Protein AF-A0A1A8GYP6-F1 (afdb_monomer_lite)

Foldseek 3Di:
DADDVVVVVVVCVVCVPVDHAAADEDEAVDPPVSDHYDPVSVVSVVVSCVVSVHHYHYHCVCVVVRDDD

InterPro domains:
  IPR004839 Aminotransferase, class I/classII, large domain [PF00155] (1-68)
  IPR015421 Pyridoxal phosphate-dependent transferase, major domain [G3DSA:3.40.640.10] (1-68)
  IPR015424 Pyridoxal phosphate-dependent transferase [SSF53383] (1-69)
  IPR045088 Aminotransferase ALAT1/2-like [PTHR11751] (1-68)

pLDDT: mean 94.07, std 7.1, range [54.78, 98.38]

Radius of gyration: 12.98 Å; chains: 1; bounding box: 28×21×34 Å

Sequence (69 aa):
WALQVEELQRAFDSAKGVCKPFALYIINPGNPAGGVQSRKSMQEVIEFVSEKKLFLLADEVYQECVYGD

Secondary structure (DSSP, 8-state):
----HHHHHHHHHHTTTT----EEEEESS-TTT-PPPPHHHHHHHHHHHHHHTPEEEEE-TTTT-----

Organism: NCBI:txid1143690

Structure (mmCIF, N/CA/C/O backbone):
data_AF-A0A1A8GYP6-F1
#
_entry.id   AF-A0A1A8GYP6-F1
#
loop_
_atom_site.group_PDB
_atom_site.id
_atom_site.type_symbol
_atom_site.label_atom_id
_atom_site.label_alt_id
_atom_site.label_comp_id
_atom_site.label_asym_id
_atom_site.label_entity_id
_atom_site.label_seq_id
_atom_site.pdbx_PDB_ins_code
_atom_site.Cartn_x
_atom_site.Cartn_y
_atom_site.Cartn_z
_atom_site.occupancy
_atom_site.B_iso_or_equiv
_atom_site.auth_seq_id
_atom_site.auth_comp_id
_atom_site.auth_asym_id
_atom_site.auth_atom_id
_atom_site.pdbx_PDB_model_num
ATOM 1 N N . TRP A 1 1 ? 9.822 7.023 -5.505 1.00 70.12 1 TRP A N 1
ATOM 2 C CA . TRP A 1 1 ? 8.410 6.919 -5.083 1.00 70.12 1 TRP A CA 1
ATOM 3 C C . TRP A 1 1 ? 8.127 5.570 -4.427 1.00 70.12 1 TRP A C 1
ATOM 5 O O . TRP A 1 1 ? 7.134 4.924 -4.741 1.00 70.12 1 TRP A O 1
ATOM 15 N N . ALA A 1 2 ? 9.010 5.126 -3.527 1.00 80.00 2 ALA A N 1
ATOM 16 C CA . ALA A 1 2 ? 8.775 3.894 -2.784 1.00 80.00 2 ALA A CA 1
ATOM 17 C C . ALA A 1 2 ? 7.727 4.166 -1.704 1.00 80.00 2 ALA A C 1
ATOM 19 O O . ALA A 1 2 ? 7.788 5.204 -1.040 1.00 80.00 2 ALA A O 1
ATOM 20 N N . LEU A 1 3 ? 6.774 3.253 -1.547 1.00 87.88 3 LEU A N 1
ATOM 21 C CA . LEU A 1 3 ? 5.826 3.308 -0.444 1.00 87.88 3 LEU A CA 1
ATOM 22 C C . LEU A 1 3 ? 6.567 3.013 0.869 1.00 87.88 3 LEU A C 1
ATOM 24 O O . LEU A 1 3 ? 7.466 2.175 0.902 1.00 87.88 3 LEU A O 1
ATOM 28 N N . GLN A 1 4 ? 6.223 3.737 1.934 1.00 93.19 4 GLN A N 1
ATOM 29 C CA . GLN A 1 4 ? 6.773 3.547 3.279 1.00 93.19 4 GLN A CA 1
ATOM 30 C C . GLN A 1 4 ? 5.613 3.273 4.238 1.00 93.19 4 GLN A C 1
ATOM 32 O O . GLN A 1 4 ? 4.650 4.042 4.285 1.00 93.19 4 GLN A O 1
ATOM 37 N N . VAL A 1 5 ? 5.677 2.173 4.984 1.00 94.50 5 VAL A N 1
ATOM 38 C CA . VAL A 1 5 ? 4.591 1.754 5.886 1.00 94.50 5 VAL A CA 1
ATOM 39 C C . VAL A 1 5 ? 4.442 2.724 7.053 1.00 94.50 5 VAL A C 1
ATOM 41 O O . VAL A 1 5 ? 3.335 2.971 7.523 1.00 94.50 5 VAL A O 1
ATOM 44 N N . GLU A 1 6 ? 5.539 3.342 7.478 1.00 95.94 6 GLU A N 1
ATOM 45 C CA . GLU A 1 6 ? 5.562 4.368 8.518 1.00 95.94 6 GLU A CA 1
ATOM 46 C C . GLU A 1 6 ? 4.681 5.558 8.128 1.00 95.94 6 GLU A C 1
ATOM 48 O O . GLU A 1 6 ? 3.966 6.117 8.960 1.00 95.94 6 GLU A O 1
ATOM 53 N N . GLU A 1 7 ? 4.680 5.907 6.841 1.00 96.69 7 GLU A N 1
ATOM 54 C CA . GLU A 1 7 ? 3.849 6.980 6.310 1.00 96.69 7 GLU A CA 1
ATOM 55 C C . GLU A 1 7 ? 2.371 6.571 6.243 1.00 96.69 7 GLU A C 1
ATOM 57 O O . GLU A 1 7 ? 1.498 7.373 6.582 1.00 96.69 7 GLU A O 1
ATOM 62 N N . LEU A 1 8 ? 2.074 5.307 5.908 1.00 96.75 8 LEU A N 1
ATOM 63 C CA . LEU A 1 8 ? 0.711 4.768 6.008 1.00 96.75 8 LEU A CA 1
ATOM 64 C C . LEU A 1 8 ? 0.198 4.796 7.453 1.00 96.75 8 LEU A C 1
ATOM 66 O O . LEU A 1 8 ? -0.941 5.197 7.697 1.00 96.75 8 LEU A O 1
ATOM 70 N N . GLN A 1 9 ? 1.040 4.414 8.415 1.00 97.50 9 GLN A N 1
ATOM 71 C CA . GLN A 1 9 ? 0.709 4.439 9.838 1.00 97.50 9 GLN A CA 1
ATOM 72 C C . GLN A 1 9 ? 0.447 5.873 10.314 1.00 97.50 9 GLN A C 1
ATOM 74 O O . GLN A 1 9 ? -0.590 6.132 10.927 1.00 97.50 9 GLN A O 1
ATOM 79 N N . ARG A 1 10 ? 1.318 6.827 9.956 1.00 97.94 10 ARG A N 1
ATOM 80 C CA . ARG A 1 10 ? 1.137 8.254 10.263 1.00 97.94 10 ARG A CA 1
ATOM 81 C C . ARG A 1 10 ? -0.180 8.793 9.703 1.00 97.94 10 ARG A C 1
ATOM 83 O O . ARG A 1 10 ? -0.916 9.478 10.415 1.00 97.94 10 ARG A O 1
ATOM 90 N N . ALA A 1 11 ? -0.489 8.482 8.443 1.00 97.00 11 ALA A N 1
ATOM 91 C CA . ALA A 1 11 ? -1.728 8.903 7.796 1.00 97.00 11 ALA A CA 1
ATOM 92 C C . ALA A 1 11 ? -2.963 8.299 8.485 1.00 97.00 11 ALA A C 1
ATOM 94 O O . ALA A 1 11 ? -3.914 9.023 8.786 1.00 97.00 11 ALA A O 1
ATOM 95 N N . PHE A 1 12 ? -2.928 7.002 8.804 1.00 97.25 12 PHE A N 1
ATOM 96 C CA . PHE A 1 12 ? -4.007 6.320 9.517 1.00 97.25 12 PHE A CA 1
ATOM 97 C C . PHE A 1 12 ? -4.257 6.931 10.902 1.00 97.25 12 PHE A C 1
ATOM 99 O O . PHE A 1 12 ? -5.404 7.207 11.257 1.00 97.25 12 PHE A O 1
ATOM 106 N N . ASP A 1 13 ? -3.198 7.208 11.664 1.00 97.12 13 ASP A N 1
ATOM 107 C CA . ASP A 1 13 ? -3.319 7.808 12.996 1.00 97.12 13 ASP A CA 1
ATOM 108 C C . ASP A 1 13 ? -3.846 9.244 12.943 1.00 97.12 13 ASP A C 1
ATOM 110 O O . ASP A 1 13 ? -4.632 9.642 13.805 1.00 97.12 13 ASP A O 1
ATOM 114 N N . SER A 1 14 ? -3.487 10.008 11.905 1.00 97.38 14 SER A N 1
ATOM 115 C CA . SER A 1 14 ? -3.988 11.375 11.707 1.00 97.38 14 SER A CA 1
ATOM 116 C C . SER A 1 14 ? -5.505 11.444 11.486 1.00 97.38 14 SER A C 1
ATOM 118 O O . SER A 1 14 ? -6.127 12.462 11.782 1.00 97.38 14 SER A O 1
ATOM 120 N N . ALA A 1 15 ? -6.120 10.353 11.017 1.00 96.69 15 ALA A N 1
ATOM 121 C CA . ALA A 1 15 ? -7.564 10.266 10.823 1.00 96.69 15 ALA A CA 1
ATOM 122 C C . ALA A 1 15 ? -8.336 10.040 12.136 1.00 96.69 15 ALA A C 1
ATOM 124 O O . ALA A 1 15 ? -9.560 10.199 12.168 1.00 96.69 15 ALA A O 1
ATOM 125 N N . LYS A 1 16 ? -7.658 9.677 13.234 1.00 94.31 16 LYS A N 1
ATOM 126 C CA . LYS A 1 16 ? -8.302 9.363 14.513 1.00 94.31 16 LYS A CA 1
ATOM 127 C C . LYS A 1 16 ? -9.071 10.572 15.053 1.00 94.31 16 LYS A C 1
ATOM 129 O O . LYS A 1 16 ? -8.513 11.640 15.270 1.00 94.31 16 LYS A O 1
ATOM 134 N N . GLY A 1 17 ? -10.365 10.385 15.306 1.00 94.00 17 GLY A N 1
ATOM 135 C CA . GLY A 1 17 ? -11.260 11.455 15.766 1.00 94.00 17 GLY A CA 1
ATOM 136 C C . GLY A 1 17 ? -11.797 12.358 14.650 1.00 94.00 17 GLY A C 1
ATOM 137 O O . GLY A 1 17 ? -12.693 13.152 14.914 1.00 94.00 17 GLY A O 1
ATOM 138 N N . VAL A 1 18 ? -11.313 12.201 13.413 1.00 97.06 18 VAL A N 1
ATOM 139 C CA . VAL A 1 18 ? -11.826 12.892 12.220 1.00 97.06 18 VAL A CA 1
ATOM 140 C C . VAL A 1 18 ? -12.724 11.957 11.416 1.00 97.06 18 VAL A C 1
ATOM 142 O O . VAL A 1 18 ? -13.853 12.305 11.080 1.00 97.06 18 VAL A O 1
ATOM 145 N N . CYS A 1 19 ? -12.248 10.746 11.128 1.00 96.88 19 CYS A N 1
ATOM 146 C CA . CYS A 1 19 ? -13.017 9.723 10.433 1.00 96.88 19 CYS A CA 1
ATOM 147 C C . CYS A 1 19 ? -12.547 8.312 10.813 1.00 96.88 19 CYS A C 1
ATOM 149 O O . CYS A 1 19 ? -11.615 8.121 11.595 1.00 96.88 19 CYS A O 1
ATOM 151 N N . LYS A 1 20 ? -13.225 7.300 10.267 1.00 96.12 20 LYS A N 1
ATOM 152 C CA . LYS A 1 20 ? -12.809 5.901 10.362 1.00 96.12 20 LYS A CA 1
ATOM 153 C C . LYS A 1 20 ? -12.374 5.432 8.971 1.00 96.12 20 LYS A C 1
ATOM 155 O O . LYS A 1 20 ? -13.252 5.147 8.155 1.00 96.12 20 LYS A O 1
ATOM 160 N N . PRO A 1 21 ? -11.062 5.352 8.684 1.00 97.50 21 PRO A N 1
ATOM 161 C CA . PRO A 1 21 ? -10.579 4.770 7.438 1.00 97.50 21 PRO A CA 1
ATOM 162 C C . PRO A 1 21 ? -11.132 3.352 7.259 1.00 97.50 21 PRO A C 1
ATOM 164 O O . PRO A 1 21 ? -11.150 2.568 8.209 1.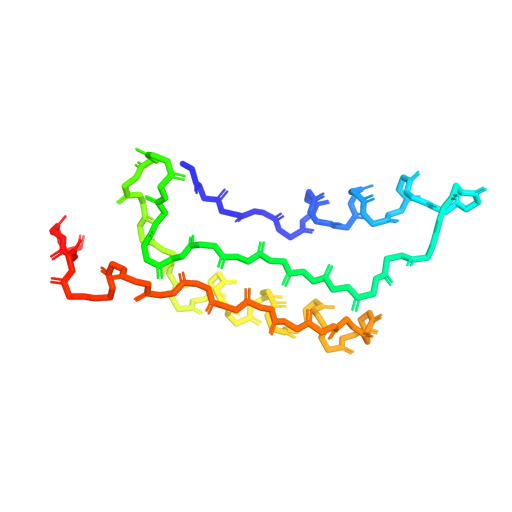00 97.50 21 PRO A O 1
ATOM 167 N N . PHE A 1 22 ? -11.612 3.039 6.055 1.00 96.81 22 PHE A N 1
ATOM 168 C CA . PHE A 1 22 ? -12.203 1.733 5.738 1.00 96.81 22 PHE A CA 1
ATOM 169 C C . PHE A 1 22 ? -11.459 0.996 4.623 1.00 96.81 22 PHE A C 1
ATOM 171 O O . PHE A 1 22 ? -11.582 -0.221 4.518 1.00 96.81 22 PHE A O 1
ATOM 178 N N . ALA A 1 23 ? -10.688 1.711 3.803 1.00 97.75 23 ALA A N 1
ATOM 179 C CA . ALA A 1 23 ? -9.972 1.141 2.678 1.00 97.75 23 ALA A CA 1
ATOM 180 C C . ALA A 1 23 ? -8.623 1.827 2.446 1.00 97.75 23 ALA A C 1
ATOM 182 O O . ALA A 1 23 ? -8.443 2.995 2.795 1.00 97.75 23 ALA A O 1
ATOM 183 N N . LEU A 1 24 ? -7.707 1.086 1.829 1.00 98.00 24 LEU A N 1
ATOM 184 C CA . LEU A 1 24 ? -6.459 1.572 1.260 1.00 98.00 24 LEU A CA 1
ATOM 185 C C . LEU A 1 24 ? -6.510 1.338 -0.252 1.00 98.00 24 LEU A C 1
ATOM 187 O O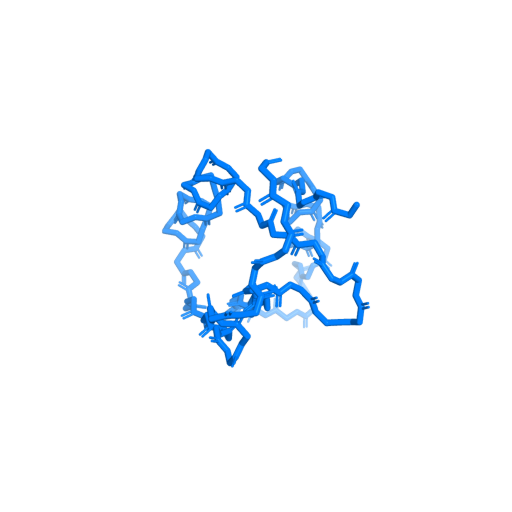 . LEU A 1 24 ? -6.755 0.218 -0.693 1.00 98.00 24 LEU A O 1
ATOM 191 N N . TYR A 1 25 ? -6.286 2.392 -1.031 1.00 97.69 25 TYR A N 1
ATOM 192 C CA . TYR A 1 25 ? -6.217 2.326 -2.488 1.00 97.69 25 TYR A CA 1
ATOM 193 C C . TYR A 1 25 ? -4.768 2.469 -2.936 1.00 97.69 25 TYR A C 1
ATOM 195 O O . TYR A 1 25 ? -4.097 3.432 -2.562 1.00 97.69 25 TYR A O 1
ATOM 203 N N . ILE A 1 26 ? -4.288 1.499 -3.708 1.00 96.75 26 ILE A N 1
ATOM 204 C CA . ILE A 1 26 ? -2.928 1.460 -4.241 1.00 96.75 26 ILE A CA 1
ATOM 205 C C . ILE A 1 26 ? -2.990 1.344 -5.751 1.00 96.75 26 ILE A C 1
ATOM 207 O O . ILE A 1 26 ? -3.760 0.553 -6.281 1.00 96.75 26 ILE A O 1
ATOM 211 N N . ILE A 1 27 ? -2.130 2.111 -6.416 1.00 97.06 27 ILE A N 1
ATOM 212 C CA . ILE A 1 27 ? -1.935 2.074 -7.862 1.00 97.06 27 ILE A CA 1
ATOM 213 C C . ILE A 1 27 ? -0.548 1.486 -8.117 1.00 97.06 27 ILE A C 1
ATOM 215 O O . ILE A 1 27 ? 0.454 2.078 -7.704 1.00 97.06 27 ILE A O 1
ATOM 219 N N . ASN A 1 28 ? -0.487 0.318 -8.755 1.00 95.88 28 ASN A N 1
ATOM 220 C CA . ASN A 1 28 ? 0.760 -0.373 -9.065 1.00 95.88 28 ASN A CA 1
ATOM 221 C C . ASN A 1 28 ? 0.645 -1.167 -10.383 1.00 95.88 28 ASN A C 1
ATOM 223 O O . ASN A 1 28 ? -0.140 -2.108 -10.432 1.00 95.88 28 ASN A O 1
ATOM 227 N N . PRO A 1 29 ? 1.454 -0.882 -11.421 1.00 95.62 29 PRO A N 1
ATOM 228 C CA . PRO A 1 29 ? 2.447 0.193 -11.524 1.00 95.62 29 PRO A CA 1
ATOM 229 C C . PRO A 1 29 ? 1.871 1.603 -11.332 1.00 95.62 29 PRO A C 1
ATOM 231 O O . PRO A 1 29 ? 0.744 1.893 -11.723 1.00 95.62 29 PRO A O 1
ATOM 234 N N . GLY A 1 30 ? 2.636 2.478 -10.675 1.00 93.25 30 GLY A N 1
ATOM 235 C CA . GLY A 1 30 ? 2.151 3.775 -10.205 1.00 93.25 30 GLY A CA 1
ATOM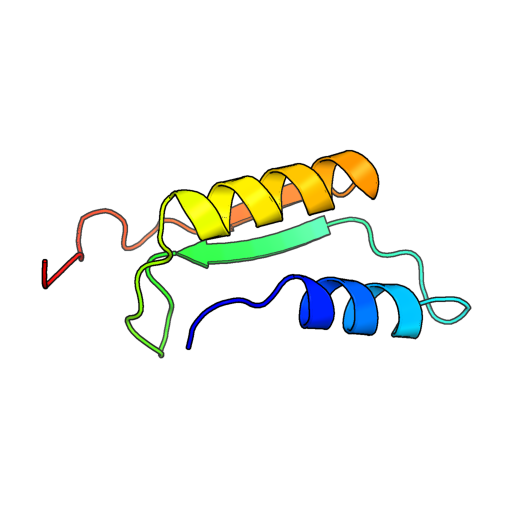 236 C C . GLY A 1 30 ? 1.903 4.792 -11.322 1.00 93.25 30 GLY A C 1
ATOM 237 O O . GLY A 1 30 ? 2.714 4.952 -12.228 1.00 93.25 30 GLY A O 1
ATOM 238 N N . ASN A 1 31 ? 0.831 5.573 -11.201 1.00 93.19 31 ASN A N 1
ATOM 239 C CA . ASN A 1 31 ? 0.488 6.684 -12.095 1.00 93.19 31 ASN A CA 1
ATOM 240 C C . ASN A 1 31 ? 0.406 7.995 -11.285 1.00 93.19 31 ASN A C 1
ATOM 242 O O . ASN A 1 31 ? -0.245 7.991 -10.239 1.00 93.19 31 ASN A O 1
ATOM 246 N N . PRO A 1 32 ? 1.046 9.113 -11.696 1.00 92.62 32 PRO A N 1
ATOM 247 C CA . PRO A 1 32 ? 1.888 9.317 -12.888 1.00 92.62 32 PRO A CA 1
ATOM 248 C C . PRO A 1 32 ? 3.367 8.958 -12.682 1.00 92.62 32 PRO A C 1
ATOM 250 O O . PRO A 1 32 ? 4.189 9.193 -13.561 1.00 92.62 32 PRO A O 1
ATOM 253 N N . ALA A 1 33 ? 3.729 8.431 -11.509 1.00 88.50 33 ALA A N 1
ATOM 254 C CA . ALA A 1 33 ? 5.123 8.250 -11.106 1.00 88.50 33 ALA A CA 1
ATOM 255 C C . ALA A 1 33 ? 5.880 7.143 -11.870 1.00 88.50 33 ALA A C 1
ATOM 257 O O . ALA A 1 33 ? 7.107 7.122 -11.818 1.00 88.50 33 ALA A O 1
ATOM 258 N N . GLY A 1 34 ? 5.175 6.205 -12.510 1.00 89.81 34 GLY A N 1
ATOM 259 C CA . GLY A 1 34 ? 5.735 5.088 -13.281 1.00 89.81 34 GLY A CA 1
ATOM 260 C C . GLY A 1 34 ? 6.442 4.006 -12.456 1.00 89.81 34 GLY A C 1
ATOM 261 O O . GLY A 1 34 ? 6.941 3.038 -13.016 1.00 89.81 34 GLY A O 1
ATOM 262 N N . GLY A 1 35 ? 6.522 4.162 -11.131 1.00 91.12 35 GLY A N 1
ATOM 263 C CA . GLY A 1 35 ? 7.241 3.235 -10.258 1.00 91.12 35 GLY A CA 1
ATOM 264 C C . GLY A 1 35 ? 6.482 1.930 -10.028 1.00 91.12 35 GLY A C 1
ATOM 265 O O . GLY A 1 35 ? 5.283 1.952 -9.751 1.00 91.12 35 GLY A O 1
ATOM 266 N N . VAL A 1 36 ? 7.201 0.810 -10.072 1.00 94.44 36 VAL A N 1
ATOM 267 C CA . VAL A 1 36 ? 6.692 -0.519 -9.708 1.00 94.44 36 VAL A CA 1
ATOM 268 C C . VAL A 1 36 ? 7.104 -0.834 -8.273 1.00 94.44 36 VAL A C 1
ATOM 270 O O . VAL A 1 36 ? 8.274 -0.698 -7.908 1.00 94.44 36 VAL A O 1
ATOM 273 N N . GLN A 1 37 ? 6.146 -1.222 -7.433 1.00 94.06 37 GLN A N 1
ATOM 274 C CA . GLN A 1 37 ? 6.428 -1.616 -6.056 1.00 94.06 37 GLN A CA 1
ATOM 275 C C . GLN A 1 37 ? 7.104 -2.987 -6.022 1.00 94.06 37 GLN A C 1
ATOM 277 O O . GLN A 1 37 ? 6.712 -3.919 -6.724 1.00 94.06 37 GLN A O 1
ATOM 282 N N . SER A 1 38 ? 8.109 -3.130 -5.158 1.00 94.00 38 SER A N 1
ATOM 283 C CA . SER A 1 38 ? 8.738 -4.432 -4.934 1.00 94.00 38 SER A CA 1
ATOM 284 C C . SER A 1 38 ? 7.774 -5.398 -4.240 1.00 94.00 38 SER A C 1
ATOM 286 O O . SER A 1 38 ? 6.903 -4.986 -3.468 1.00 94.00 38 SER A O 1
ATOM 288 N N . ARG A 1 39 ? 7.992 -6.707 -4.425 1.00 94.50 39 ARG A N 1
ATOM 289 C CA . ARG A 1 39 ? 7.233 -7.751 -3.716 1.00 94.50 39 ARG A CA 1
ATOM 290 C C . ARG A 1 39 ? 7.249 -7.542 -2.203 1.00 94.50 39 ARG A C 1
ATOM 292 O O . ARG A 1 39 ? 6.208 -7.659 -1.571 1.00 94.50 39 ARG A O 1
ATOM 299 N N . LYS A 1 40 ? 8.416 -7.208 -1.640 1.00 95.12 40 LYS A N 1
ATOM 300 C CA . LYS A 1 40 ? 8.569 -6.947 -0.204 1.00 95.12 40 LYS A CA 1
ATOM 301 C C . LYS A 1 40 ? 7.666 -5.794 0.243 1.00 95.12 40 LYS A C 1
ATOM 303 O O . LYS A 1 40 ? 6.905 -5.966 1.183 1.00 95.12 40 LYS A O 1
ATOM 308 N N . SER A 1 41 ? 7.691 -4.672 -0.478 1.00 94.94 41 SER A N 1
ATOM 309 C CA . SER A 1 41 ? 6.847 -3.516 -0.157 1.00 94.94 41 SER A CA 1
ATOM 310 C C . SER A 1 41 ? 5.354 -3.860 -0.214 1.00 94.94 41 SER A C 1
ATOM 312 O O . SER A 1 41 ? 4.606 -3.508 0.694 1.00 94.94 41 SER A O 1
ATOM 314 N N . MET A 1 42 ? 4.916 -4.624 -1.222 1.00 95.88 42 MET A N 1
ATOM 315 C CA . MET A 1 42 ? 3.519 -5.069 -1.307 1.00 95.88 42 MET A CA 1
ATOM 316 C C . MET A 1 42 ? 3.126 -6.042 -0.187 1.00 95.88 42 MET A C 1
ATOM 318 O O . MET A 1 42 ? 1.991 -5.998 0.279 1.00 95.88 42 MET A O 1
ATOM 322 N N . GLN A 1 43 ? 4.039 -6.898 0.281 1.00 97.38 43 GLN A N 1
ATOM 323 C CA . GLN A 1 43 ? 3.781 -7.758 1.441 1.00 97.38 43 GLN A CA 1
ATOM 324 C C . GLN A 1 43 ? 3.566 -6.931 2.712 1.00 97.38 43 GLN A C 1
ATOM 326 O O . GLN A 1 43 ? 2.583 -7.151 3.412 1.00 97.38 43 GLN A O 1
ATOM 331 N N . GLU A 1 44 ? 4.418 -5.936 2.958 1.00 97.06 44 GLU A N 1
ATOM 332 C CA . GLU A 1 44 ? 4.296 -5.051 4.122 1.00 97.06 44 GLU A CA 1
ATOM 333 C C . GLU A 1 44 ? 2.984 -4.238 4.089 1.00 97.06 44 GLU A C 1
ATOM 335 O O . GLU A 1 44 ? 2.324 -4.046 5.109 1.00 97.06 44 GLU A O 1
ATOM 340 N N . VAL A 1 45 ? 2.543 -3.815 2.899 1.00 97.19 45 VAL A N 1
ATOM 341 C CA . VAL A 1 45 ? 1.222 -3.199 2.689 1.00 97.19 45 VAL A CA 1
ATOM 342 C C . VAL A 1 45 ? 0.085 -4.152 3.056 1.00 97.19 45 VAL A C 1
ATOM 344 O O . VAL A 1 45 ? -0.867 -3.745 3.723 1.00 97.19 45 VAL A O 1
ATOM 347 N N . ILE A 1 46 ? 0.144 -5.404 2.593 1.00 97.75 46 ILE A N 1
ATOM 348 C CA . ILE A 1 46 ? -0.898 -6.405 2.858 1.00 97.75 46 ILE A CA 1
ATOM 349 C C . ILE A 1 46 ? -0.979 -6.694 4.360 1.00 97.75 46 ILE A C 1
ATOM 351 O O . ILE A 1 46 ? -2.081 -6.764 4.909 1.00 97.75 46 ILE A O 1
ATOM 355 N N . GLU A 1 47 ? 0.168 -6.810 5.030 1.00 98.19 47 GLU A N 1
ATOM 356 C CA . GLU A 1 47 ? 0.258 -6.955 6.486 1.00 98.19 47 GLU A CA 1
ATOM 357 C C . GLU A 1 47 ? -0.395 -5.762 7.192 1.00 98.19 47 GLU A C 1
ATOM 359 O O . GLU A 1 47 ? -1.318 -5.957 7.985 1.00 98.19 47 GLU A O 1
ATOM 364 N N . PHE A 1 48 ? -0.030 -4.532 6.818 1.00 98.06 48 PHE A N 1
ATOM 365 C CA . PHE A 1 48 ? -0.629 -3.314 7.369 1.00 98.06 48 PHE A CA 1
ATOM 366 C C . PHE A 1 48 ? -2.155 -3.281 7.195 1.00 98.06 48 PHE A C 1
ATOM 368 O O . PHE A 1 48 ? -2.902 -3.019 8.140 1.00 98.06 48 PHE A O 1
ATOM 375 N N . VAL A 1 49 ? -2.648 -3.575 5.990 1.00 98.06 49 VAL A N 1
ATOM 376 C CA . VAL A 1 49 ? -4.086 -3.594 5.693 1.00 98.06 49 VAL A CA 1
ATOM 377 C C . VAL A 1 49 ? -4.817 -4.646 6.526 1.00 98.06 49 VAL A C 1
ATOM 379 O O . VAL A 1 49 ? -5.879 -4.352 7.083 1.00 98.06 49 VAL A O 1
ATOM 382 N N . SER A 1 50 ? -4.240 -5.842 6.645 1.00 98.06 50 SER A N 1
ATOM 383 C CA . SER A 1 50 ? -4.782 -6.936 7.452 1.00 98.06 50 SER A CA 1
ATOM 384 C C . SER A 1 50 ? -4.869 -6.550 8.932 1.00 98.06 50 SER A C 1
ATOM 386 O O . SER A 1 50 ? -5.938 -6.651 9.542 1.00 98.06 50 SER A O 1
ATOM 388 N N . GLU A 1 51 ? -3.785 -6.009 9.497 1.00 97.94 51 GLU A N 1
ATOM 389 C CA . GLU A 1 51 ? -3.721 -5.568 10.894 1.00 97.94 51 GLU A CA 1
ATOM 390 C C . GLU A 1 51 ? -4.749 -4.480 11.216 1.00 97.94 51 GLU A C 1
ATOM 392 O O . GLU A 1 51 ? -5.422 -4.529 12.251 1.00 97.94 51 GLU A O 1
ATOM 397 N N . LYS A 1 52 ? -4.898 -3.492 10.324 1.00 97.31 52 LYS A N 1
ATOM 398 C CA . LYS A 1 52 ? -5.840 -2.378 10.508 1.00 97.31 52 LYS A CA 1
ATOM 399 C C . LYS A 1 52 ? -7.265 -2.703 10.055 1.00 97.31 52 LYS A C 1
ATOM 401 O O . LYS A 1 52 ? -8.152 -1.870 10.243 1.00 97.31 52 LYS A O 1
ATOM 406 N N . LYS A 1 53 ? -7.506 -3.903 9.513 1.00 97.44 53 LYS A N 1
ATOM 407 C CA . LYS A 1 53 ? -8.799 -4.356 8.968 1.00 97.44 53 LYS A CA 1
ATOM 408 C C . LYS A 1 53 ? -9.349 -3.405 7.902 1.00 97.44 53 LYS A C 1
ATOM 410 O O . LYS A 1 53 ? -10.526 -3.041 7.927 1.00 97.44 53 LYS A O 1
ATOM 415 N N . LEU A 1 54 ? -8.478 -2.984 6.993 1.00 98.19 54 LEU A N 1
ATOM 416 C CA . LEU A 1 54 ? -8.839 -2.157 5.848 1.00 98.19 54 LEU A CA 1
ATOM 417 C C . LEU A 1 54 ? -9.222 -3.043 4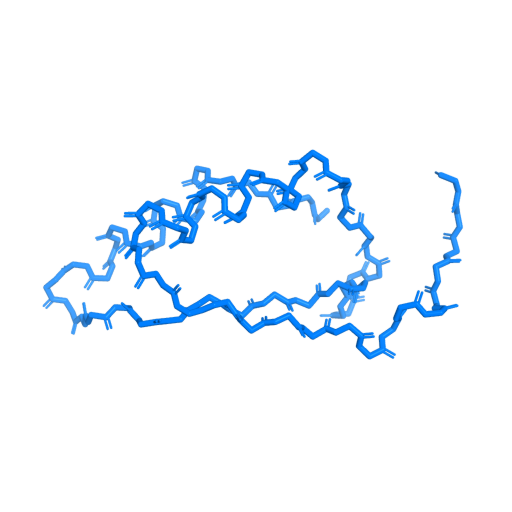.657 1.00 98.19 54 LEU A C 1
ATOM 419 O O . LEU A 1 54 ? -8.790 -4.186 4.537 1.00 98.19 54 LEU A O 1
ATOM 423 N N . PHE A 1 55 ? -10.033 -2.509 3.754 1.00 98.38 55 PHE A N 1
ATOM 424 C CA . PHE A 1 55 ? -10.248 -3.105 2.443 1.00 98.38 55 PHE A CA 1
ATOM 425 C C . PHE A 1 55 ? -9.137 -2.648 1.485 1.00 98.38 55 PHE A C 1
ATOM 427 O O . PHE A 1 55 ? -8.901 -1.447 1.356 1.00 98.38 55 PHE A O 1
ATOM 434 N N . LEU A 1 56 ? -8.447 -3.573 0.816 1.00 98.19 56 LEU A N 1
ATOM 435 C CA . LEU A 1 56 ? -7.427 -3.225 -0.178 1.00 98.19 56 LEU A CA 1
ATOM 436 C C . LEU A 1 56 ? -8.063 -3.101 -1.565 1.00 98.19 56 LEU A C 1
ATOM 438 O O . LEU A 1 56 ? -8.630 -4.062 -2.077 1.00 98.19 56 LEU A O 1
ATOM 442 N N . LEU A 1 57 ? -7.928 -1.930 -2.181 1.00 98.31 57 LEU A N 1
ATOM 443 C CA . LEU A 1 57 ? -8.236 -1.703 -3.590 1.00 98.31 57 LEU A CA 1
ATOM 444 C C . LEU A 1 57 ? -6.909 -1.632 -4.352 1.00 98.31 57 LEU A C 1
ATOM 446 O O . LEU A 1 57 ? -6.175 -0.654 -4.210 1.00 98.31 57 LEU A O 1
ATOM 450 N N . ALA A 1 58 ? -6.599 -2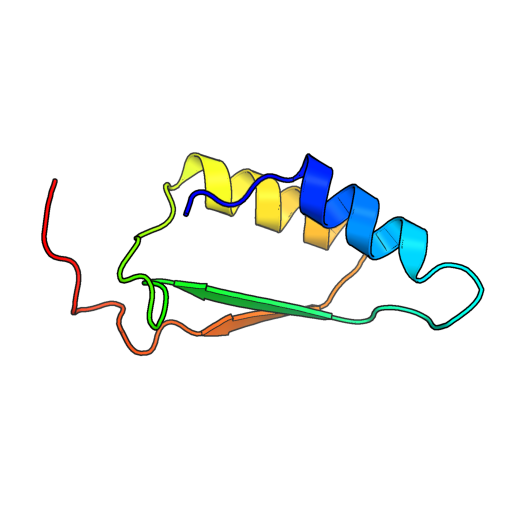.670 -5.126 1.00 97.50 58 ALA A N 1
ATOM 451 C CA . ALA A 1 58 ? -5.411 -2.720 -5.973 1.00 97.50 58 ALA A CA 1
ATOM 452 C C . ALA A 1 58 ? -5.784 -2.330 -7.409 1.00 97.50 58 ALA A C 1
ATOM 454 O O . ALA A 1 58 ? -6.524 -3.046 -8.083 1.00 97.50 58 ALA A O 1
ATOM 455 N N . ASP A 1 59 ? -5.302 -1.173 -7.852 1.00 97.88 59 ASP A N 1
ATOM 456 C CA . ASP A 1 59 ? -5.398 -0.719 -9.233 1.00 97.88 59 ASP A CA 1
ATOM 457 C C . ASP A 1 59 ? -4.150 -1.142 -10.004 1.00 97.88 59 ASP A C 1
ATOM 459 O O . ASP A 1 59 ? -3.063 -0.581 -9.831 1.00 97.88 59 ASP A O 1
ATOM 463 N N . GLU A 1 60 ? -4.336 -2.158 -10.840 1.00 97.25 60 GLU A N 1
ATOM 464 C CA . GLU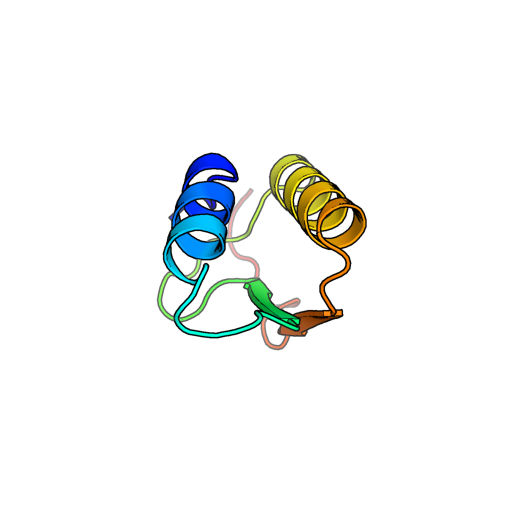 A 1 60 ? -3.283 -2.804 -11.621 1.00 97.25 60 GLU A CA 1
ATOM 465 C C . GLU A 1 60 ? -3.510 -2.624 -13.131 1.00 97.25 60 GLU A C 1
ATOM 467 O O . GLU A 1 60 ? -3.109 -3.458 -13.944 1.00 97.25 60 GLU A O 1
ATOM 472 N N . VAL A 1 61 ? -4.147 -1.521 -13.550 1.00 97.81 61 VAL A N 1
ATOM 473 C CA . VAL A 1 61 ? -4.423 -1.259 -14.981 1.00 97.81 61 VAL A CA 1
ATOM 474 C C . VAL A 1 61 ? -3.158 -1.224 -15.851 1.00 97.81 61 VAL A C 1
ATOM 476 O O . VAL A 1 61 ? -3.238 -1.471 -17.052 1.00 97.81 61 VAL A O 1
ATOM 479 N N . TYR A 1 62 ? -1.993 -0.957 -15.252 1.00 95.44 62 TYR A N 1
ATOM 480 C CA . TYR A 1 62 ? -0.685 -0.929 -15.913 1.00 95.44 62 TYR A CA 1
ATOM 481 C C . TYR A 1 62 ? 0.146 -2.206 -15.701 1.00 95.44 62 TYR A C 1
ATOM 483 O O . TYR A 1 62 ? 1.350 -2.162 -15.926 1.00 95.44 62 TYR A O 1
ATOM 491 N N . GLN A 1 63 ? -0.434 -3.332 -15.267 1.00 94.56 63 GLN A N 1
ATOM 492 C CA . GLN A 1 63 ? 0.322 -4.559 -14.939 1.00 94.56 63 GLN A CA 1
ATOM 493 C C . GLN A 1 63 ? 1.251 -5.064 -16.063 1.00 94.56 63 GLN A C 1
ATOM 495 O O . GLN A 1 63 ? 2.317 -5.599 -15.780 1.00 94.56 63 GLN A O 1
ATOM 500 N N . GLU A 1 64 ? 0.886 -4.834 -17.329 1.00 94.06 64 GLU A N 1
ATOM 501 C CA . GLU A 1 64 ? 1.687 -5.198 -18.512 1.00 94.06 64 GLU A CA 1
ATOM 502 C C . GLU A 1 64 ? 2.694 -4.104 -18.928 1.00 94.06 64 GLU A C 1
ATOM 504 O O . GLU A 1 64 ? 3.520 -4.297 -19.818 1.00 94.06 64 GLU A O 1
ATOM 509 N N . CYS A 1 65 ? 2.633 -2.923 -18.310 1.00 90.94 65 CYS A N 1
ATOM 510 C CA . CYS A 1 65 ? 3.449 -1.749 -18.630 1.00 90.94 65 CYS A CA 1
ATOM 511 C C . CYS A 1 65 ? 4.633 -1.604 -17.662 1.00 90.94 65 CYS A C 1
ATOM 513 O O . CYS A 1 65 ? 4.875 -0.528 -17.110 1.00 90.94 65 CYS A O 1
ATOM 515 N N . VAL A 1 66 ? 5.364 -2.695 -17.441 1.00 88.88 66 VAL A N 1
ATOM 516 C CA . VAL A 1 66 ? 6.561 -2.726 -16.593 1.00 88.88 66 VAL A CA 1
ATOM 517 C C . VAL A 1 66 ? 7.801 -2.624 -17.477 1.00 88.88 66 VAL A C 1
ATOM 519 O O . VAL A 1 66 ? 8.053 -3.490 -18.311 1.00 88.88 66 VAL A O 1
ATOM 522 N N . TYR A 1 67 ? 8.570 -1.546 -17.306 1.00 81.94 67 TYR A N 1
ATOM 523 C CA . TYR A 1 67 ? 9.764 -1.258 -18.102 1.00 81.94 67 TYR A CA 1
ATOM 524 C C . TYR A 1 67 ? 10.961 -1.044 -17.172 1.00 81.94 67 TYR A C 1
ATOM 526 O O . TYR A 1 67 ? 11.053 -0.016 -16.502 1.00 81.94 67 TYR A O 1
ATOM 534 N N . GLY A 1 68 ? 11.867 -2.018 -17.131 1.00 73.81 68 GLY A N 1
ATOM 535 C CA . GLY A 1 68 ? 13.037 -2.032 -16.249 1.00 73.81 68 GLY A CA 1
ATOM 536 C C . GLY A 1 68 ? 13.162 -3.357 -15.496 1.00 73.81 68 GLY A C 1
ATOM 537 O O . GLY A 1 68 ? 12.163 -4.057 -15.334 1.00 73.81 68 GLY A O 1
ATOM 538 N N . ASP A 1 69 ? 14.386 -3.675 -15.072 1.00 54.78 69 ASP A N 1
ATOM 539 C CA . ASP A 1 69 ? 14.690 -4.760 -14.125 1.00 54.78 69 ASP A CA 1
ATOM 540 C C . ASP A 1 69 ? 14.691 -4.234 -12.680 1.00 54.78 69 ASP A C 1
ATOM 542 O O . ASP A 1 69 ? 15.219 -3.114 -12.457 1.00 54.78 69 ASP A O 1
#